Protein AF-A0A3B9R8K0-F1 (afdb_monomer)

Solvent-accessible surface area (backbone atoms only — not comparable to full-atom values): 5287 Å² total; per-residue (Å²): 115,98,44,35,34,97,83,68,75,49,67,22,70,71,36,52,52,50,51,50,51,54,48,42,72,74,76,46,62,78,86,45,53,66,56,53,50,54,52,50,52,48,53,55,56,71,68,57,78,70,93,53,74,86,38,67,68,44,52,52,49,52,51,52,49,51,50,52,51,54,55,52,30,72,80,39,72,85,65,80,79,86,74,76,82,127

Secondary structure (DSSP, 8-state):
-TTB-TTSSSBPHHHHHHHHHHHHHHHS-GGGHHHHHHHHHHHHHHH---S-TTSHHHHHHHHHHHHHHHHHHHH-TT--------

pLDDT: mean 92.91, std 9.46, range [41.81, 97.0]

Radius of gyration: 17.4 Å; Cα contacts (8 Å, |Δi|>4): 37; chains: 1; bounding box: 42×36×37 Å

Structure (mmCIF, N/CA/C/O backbone):
data_AF-A0A3B9R8K0-F1
#
_entry.id   AF-A0A3B9R8K0-F1
#
loop_
_atom_site.group_PDB
_atom_site.id
_atom_site.type_symbol
_atom_site.label_atom_id
_atom_site.label_alt_id
_atom_site.label_comp_id
_atom_site.label_asym_id
_atom_site.label_entity_id
_atom_site.label_seq_id
_atom_site.pdbx_PDB_ins_code
_atom_site.Cartn_x
_atom_site.Cartn_y
_atom_site.Cartn_z
_atom_site.occupancy
_atom_site.B_iso_or_equiv
_atom_site.auth_seq_id
_atom_site.auth_comp_id
_atom_site.auth_asym_id
_atom_site.auth_atom_id
_atom_site.pdbx_PDB_model_num
ATOM 1 N N . TYR A 1 1 ? -21.101 18.263 1.522 1.00 7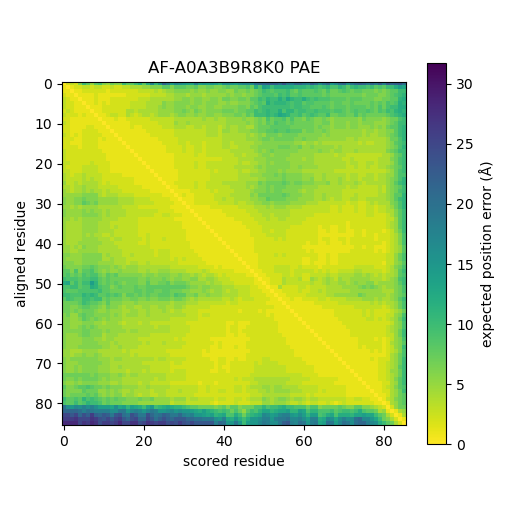5.75 1 TYR A N 1
ATOM 2 C CA . TYR A 1 1 ? -20.430 18.940 0.392 1.00 75.75 1 TYR A CA 1
ATOM 3 C C . TYR A 1 1 ? -18.921 18.689 0.362 1.00 75.75 1 TYR A C 1
ATOM 5 O O . TYR A 1 1 ? -18.466 18.063 -0.576 1.00 75.75 1 TYR A O 1
ATOM 13 N N . ARG A 1 2 ? -18.141 19.073 1.391 1.00 88.31 2 ARG A N 1
ATOM 14 C CA . ARG A 1 2 ? -16.657 18.966 1.394 1.00 88.31 2 ARG A CA 1
ATOM 15 C C . ARG A 1 2 ? -16.072 17.575 1.096 1.00 88.31 2 ARG A C 1
ATOM 17 O O . ARG A 1 2 ? -14.970 17.497 0.572 1.00 88.31 2 ARG A O 1
ATOM 24 N N . PHE A 1 3 ? -16.786 16.508 1.440 1.00 94.69 3 PHE A N 1
ATOM 25 C CA . PHE A 1 3 ? -16.311 15.123 1.340 1.00 94.69 3 PHE A CA 1
ATOM 26 C C . PHE A 1 3 ? -16.902 14.339 0.166 1.00 94.69 3 PHE A C 1
ATOM 28 O O . PHE A 1 3 ? -16.687 13.138 0.069 1.00 94.69 3 PHE A O 1
ATOM 35 N N . TYR A 1 4 ? -17.642 15.000 -0.721 1.00 96.38 4 TYR A N 1
ATOM 36 C CA . TYR A 1 4 ? -18.261 14.343 -1.865 1.00 96.38 4 TYR A CA 1
ATOM 37 C C . TYR A 1 4 ? -17.563 14.731 -3.168 1.00 96.38 4 TYR A C 1
ATOM 39 O O . TYR A 1 4 ? -16.988 15.818 -3.287 1.00 96.38 4 TYR A O 1
ATOM 47 N N . ALA A 1 5 ? -17.596 13.818 -4.132 1.00 95.81 5 ALA A N 1
ATOM 48 C CA . ALA A 1 5 ? -17.244 14.064 -5.518 1.00 95.81 5 ALA A CA 1
ATOM 49 C C . ALA A 1 5 ? -18.278 14.998 -6.175 1.00 95.81 5 ALA A C 1
ATOM 51 O O . ALA A 1 5 ? -19.280 15.378 -5.567 1.00 95.81 5 ALA A O 1
ATOM 52 N N . LYS A 1 6 ? -18.044 15.384 -7.437 1.00 95.06 6 LYS A N 1
ATOM 53 C CA . LYS A 1 6 ? -18.920 16.323 -8.168 1.00 95.06 6 LYS A CA 1
ATOM 54 C C . LYS A 1 6 ? -20.371 15.843 -8.280 1.00 95.06 6 LYS A C 1
ATOM 56 O O . LYS A 1 6 ? -21.270 16.669 -8.362 1.00 95.06 6 LYS A O 1
ATOM 61 N N . ASP A 1 7 ? -20.579 14.529 -8.283 1.00 94.88 7 ASP A N 1
ATOM 62 C CA . ASP A 1 7 ? -21.904 13.903 -8.315 1.00 94.88 7 ASP A CA 1
ATOM 63 C C . ASP A 1 7 ? -22.666 13.983 -6.985 1.00 94.88 7 ASP A C 1
ATOM 65 O O . ASP A 1 7 ? -23.838 13.622 -6.942 1.00 94.88 7 ASP A O 1
ATOM 69 N N . MET A 1 8 ? -22.025 14.473 -5.918 1.00 92.88 8 MET A N 1
ATOM 70 C CA . MET A 1 8 ? -22.605 14.654 -4.587 1.00 92.88 8 MET A CA 1
ATOM 71 C C . MET A 1 8 ? -23.058 13.366 -3.883 1.00 92.88 8 MET A C 1
ATOM 73 O O . MET A 1 8 ? -23.696 13.447 -2.833 1.00 92.88 8 MET A O 1
ATOM 77 N N . ILE A 1 9 ? -22.700 12.196 -4.413 1.00 94.81 9 ILE A N 1
ATOM 78 C CA . ILE A 1 9 ? -23.104 10.884 -3.892 1.00 94.81 9 ILE A CA 1
ATOM 79 C C . ILE A 1 9 ? -21.873 10.096 -3.450 1.00 94.81 9 ILE A C 1
ATOM 81 O O . ILE A 1 9 ? -21.870 9.506 -2.370 1.00 94.81 9 ILE A O 1
ATOM 85 N N . HIS A 1 10 ? -20.803 10.121 -4.242 1.00 96.69 10 HIS A N 1
ATOM 86 C CA . HIS A 1 10 ? -19.595 9.361 -3.943 1.00 96.69 10 HIS A CA 1
ATOM 87 C C . HIS A 1 10 ? -18.623 10.167 -3.081 1.00 96.69 10 HIS A C 1
ATOM 89 O O . HIS A 1 10 ? -18.565 11.393 -3.201 1.00 96.69 10 HIS A O 1
ATOM 95 N N . PRO A 1 11 ? -17.832 9.510 -2.217 1.00 96.81 11 PRO A N 1
ATOM 96 C CA . PRO A 1 11 ? -16.781 10.188 -1.480 1.00 96.81 11 PRO A CA 1
ATOM 97 C C . PRO A 1 11 ? -15.695 10.693 -2.438 1.00 96.81 11 PRO A C 1
ATOM 99 O O . PRO A 1 11 ? -15.332 10.015 -3.399 1.00 96.81 11 PRO A O 1
ATOM 102 N N . ASN A 1 12 ? -15.160 11.882 -2.167 1.00 96.75 12 ASN A N 1
ATOM 103 C CA . ASN A 1 12 ? -13.944 12.341 -2.839 1.00 96.75 12 ASN A CA 1
ATOM 104 C C . ASN A 1 12 ? -12.686 11.748 -2.183 1.00 96.75 12 ASN A C 1
ATOM 106 O O . ASN A 1 12 ? -12.757 11.133 -1.120 1.00 96.75 12 ASN A O 1
ATOM 110 N N . GLU A 1 13 ? -11.525 11.953 -2.803 1.00 96.81 13 GLU A N 1
ATOM 111 C CA . GLU A 1 13 ? -10.247 11.404 -2.327 1.00 96.81 13 GLU A CA 1
ATOM 112 C C . GLU A 1 13 ? -9.946 11.792 -0.874 1.00 96.81 13 GLU A C 1
ATOM 114 O O 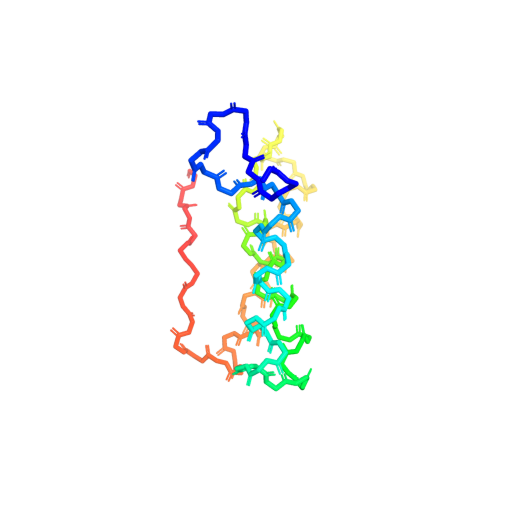. GLU A 1 13 ? -9.622 10.927 -0.066 1.00 96.81 13 GLU A O 1
ATOM 119 N N . THR A 1 14 ? -10.173 13.056 -0.498 1.00 96.44 14 THR A N 1
ATOM 120 C CA . THR A 1 14 ? -9.988 13.522 0.886 1.00 96.44 14 THR A CA 1
ATOM 121 C C . THR A 1 14 ? -10.864 12.752 1.875 1.00 96.44 14 THR A C 1
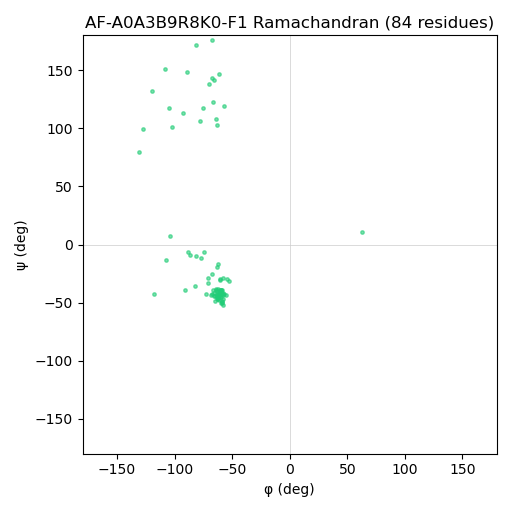ATOM 123 O O . THR A 1 14 ? -10.432 12.444 2.983 1.00 96.44 14 THR A O 1
ATOM 126 N N . ALA A 1 15 ? -12.105 12.437 1.500 1.00 97.00 15 ALA A N 1
ATOM 127 C CA . ALA A 1 15 ? -13.000 11.647 2.336 1.00 97.00 15 ALA A CA 1
ATOM 128 C C . ALA A 1 15 ? -12.522 10.198 2.474 1.00 97.00 15 ALA A C 1
ATOM 130 O O . ALA A 1 15 ? -12.536 9.656 3.578 1.00 97.00 15 ALA A O 1
ATOM 131 N N . ILE A 1 16 ? -12.078 9.589 1.372 1.00 97.00 16 ILE A N 1
ATOM 132 C CA . ILE A 1 16 ? -11.549 8.220 1.360 1.00 97.00 16 ILE A CA 1
ATOM 133 C C . ILE A 1 16 ? -10.307 8.126 2.253 1.00 97.00 16 ILE A C 1
ATOM 135 O O . ILE A 1 16 ? -10.238 7.246 3.110 1.00 97.00 16 ILE A O 1
ATOM 139 N N . GLU A 1 17 ? -9.364 9.058 2.111 1.00 96.31 17 GLU A N 1
ATOM 140 C CA . GLU A 1 17 ? -8.158 9.125 2.942 1.00 96.31 17 GLU A CA 1
ATOM 141 C C . GLU A 1 17 ? -8.495 9.298 4.422 1.00 96.31 17 GLU A C 1
ATOM 143 O O . GLU A 1 17 ? -7.954 8.581 5.263 1.00 96.31 17 GLU A O 1
ATOM 148 N N . TYR A 1 18 ? -9.430 10.195 4.745 1.00 96.19 18 TYR A N 1
ATOM 149 C CA . TYR A 1 18 ? -9.841 10.434 6.125 1.00 96.19 18 TYR A CA 1
ATOM 150 C C . TYR A 1 18 ? -10.486 9.197 6.761 1.00 96.19 18 TYR A C 1
ATOM 152 O O . TYR A 1 18 ? -10.169 8.834 7.896 1.00 96.19 18 TYR A O 1
ATOM 160 N N . ILE A 1 19 ? -11.376 8.518 6.030 1.00 96.25 19 ILE A N 1
ATOM 161 C CA . ILE A 1 19 ? -12.000 7.273 6.493 1.00 96.25 19 ILE A CA 1
ATOM 162 C C . ILE A 1 19 ? -10.929 6.202 6.710 1.00 96.25 19 ILE A C 1
ATOM 164 O O . ILE A 1 19 ? -10.938 5.535 7.744 1.00 96.25 19 ILE A O 1
ATOM 168 N N . TRP A 1 20 ? -9.984 6.063 5.778 1.00 95.56 20 TRP A N 1
ATOM 169 C CA . TRP A 1 20 ? -8.884 5.111 5.903 1.00 95.56 20 TRP A CA 1
ATOM 170 C C . TRP A 1 20 ? -7.991 5.412 7.110 1.00 95.56 20 TRP A C 1
ATOM 172 O O 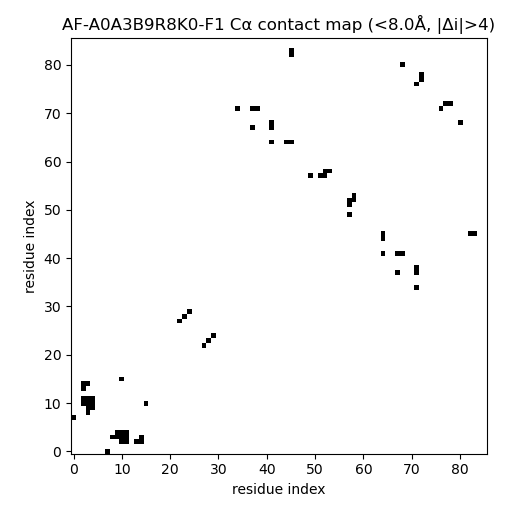. TRP A 1 20 ? -7.648 4.504 7.864 1.00 95.56 20 TRP A O 1
ATOM 182 N N . GLU A 1 21 ? -7.659 6.680 7.352 1.00 95.19 21 GLU A N 1
ATOM 183 C CA . GLU A 1 21 ? -6.898 7.101 8.527 1.00 95.19 21 GLU A CA 1
ATOM 184 C C . GLU A 1 21 ? -7.616 6.710 9.823 1.00 95.19 21 GLU A C 1
ATOM 186 O O . GLU A 1 21 ? -7.025 6.044 10.674 1.00 95.19 21 GLU A O 1
ATOM 191 N N . LYS A 1 22 ? -8.906 7.046 9.955 1.00 96.69 22 LYS A N 1
ATOM 192 C CA . LYS A 1 22 ? -9.697 6.691 11.142 1.00 96.69 22 LYS A CA 1
ATOM 193 C C . LYS A 1 22 ? -9.839 5.187 11.321 1.00 96.69 22 LYS A C 1
ATOM 195 O O . LYS A 1 22 ? -9.723 4.706 12.445 1.00 96.69 22 LYS A O 1
ATOM 200 N N . PHE A 1 23 ? -10.045 4.445 10.237 1.00 96.19 23 PHE A N 1
ATOM 201 C CA . PHE A 1 23 ? -10.089 2.989 10.284 1.00 96.19 23 PHE A CA 1
ATOM 202 C C . PHE A 1 23 ? -8.773 2.412 10.815 1.00 96.19 23 PHE A C 1
ATOM 204 O O . PHE A 1 23 ? -8.794 1.635 11.768 1.00 96.19 23 PHE A O 1
ATOM 211 N N . ARG A 1 24 ? -7.629 2.831 10.256 1.00 95.50 24 ARG A N 1
ATOM 212 C CA . ARG A 1 24 ? -6.314 2.355 10.704 1.00 95.50 24 ARG A CA 1
ATOM 213 C C . ARG A 1 24 ? -6.070 2.657 12.178 1.00 95.50 24 ARG A C 1
ATOM 215 O O . ARG A 1 24 ? -5.717 1.744 12.907 1.00 95.50 24 ARG A O 1
ATOM 222 N N . LEU A 1 25 ? -6.321 3.892 12.613 1.00 95.00 25 LEU A N 1
ATOM 223 C CA . LEU A 1 25 ? -6.081 4.322 13.996 1.00 95.00 25 LEU A CA 1
ATOM 224 C C . LEU A 1 25 ? -6.888 3.529 15.035 1.00 95.00 25 LEU A C 1
ATOM 226 O O . LEU A 1 25 ? -6.449 3.385 16.170 1.00 95.00 25 LEU A O 1
ATOM 230 N N . VAL A 1 26 ? -8.081 3.049 14.676 1.00 96.94 26 VAL A N 1
ATOM 231 C CA . VAL A 1 26 ? -8.955 2.316 15.606 1.00 96.94 26 VAL A CA 1
ATOM 232 C C . VAL A 1 26 ? -8.701 0.811 15.560 1.00 96.94 26 VAL A C 1
ATOM 234 O O . VAL A 1 26 ? -8.740 0.147 16.594 1.00 96.94 26 VAL A O 1
ATOM 237 N N . TRP A 1 27 ? -8.469 0.259 14.368 1.00 96.94 27 TRP A N 1
ATOM 238 C CA . TRP A 1 27 ? -8.501 -1.190 14.145 1.00 96.94 27 TRP A CA 1
ATOM 239 C C . TRP A 1 27 ? -7.131 -1.825 13.935 1.00 96.94 27 TRP A C 1
ATOM 241 O O . TRP A 1 27 ? -7.015 -3.050 13.986 1.00 96.94 27 TRP A O 1
ATOM 251 N N . ILE A 1 28 ? -6.091 -1.028 13.697 1.00 95.12 28 ILE A N 1
ATOM 252 C CA . ILE A 1 28 ? -4.751 -1.521 13.400 1.00 95.12 28 ILE A CA 1
ATOM 253 C C . ILE A 1 28 ? -3.789 -1.0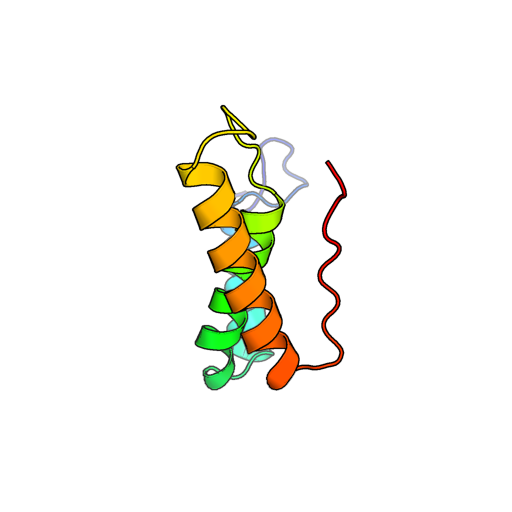11 14.465 1.00 95.12 28 ILE A C 1
ATOM 255 O O . ILE A 1 28 ? -3.772 0.164 14.806 1.00 95.12 28 ILE A O 1
ATOM 259 N N . LYS A 1 29 ? -2.971 -1.917 15.003 1.00 96.44 29 LYS A N 1
ATOM 260 C CA . LYS A 1 29 ? -1.904 -1.542 15.934 1.00 96.44 29 LYS A CA 1
ATOM 261 C C . LYS A 1 29 ? -0.812 -0.780 15.190 1.00 96.44 29 LYS A C 1
ATOM 263 O O . LYS A 1 29 ? -0.357 -1.260 14.154 1.00 96.44 29 LYS A O 1
ATOM 268 N N . ASP A 1 30 ? -0.293 0.285 15.793 1.00 93.19 30 ASP A N 1
ATOM 269 C CA . ASP A 1 30 ? 0.822 1.084 15.253 1.00 93.19 30 ASP A CA 1
ATOM 270 C C . ASP A 1 30 ? 2.049 0.234 14.884 1.00 93.19 30 ASP A C 1
ATOM 272 O O . ASP A 1 30 ? 2.762 0.511 13.920 1.00 93.19 30 ASP A O 1
ATOM 276 N N . SER A 1 31 ? 2.280 -0.872 15.603 1.00 94.62 31 SER A N 1
ATOM 277 C CA . SER A 1 31 ? 3.372 -1.805 15.302 1.00 94.62 31 SER A CA 1
ATOM 278 C C . SER A 1 31 ? 3.268 -2.467 13.921 1.00 94.62 31 SER A C 1
ATOM 280 O O . SER A 1 31 ? 4.266 -3.001 13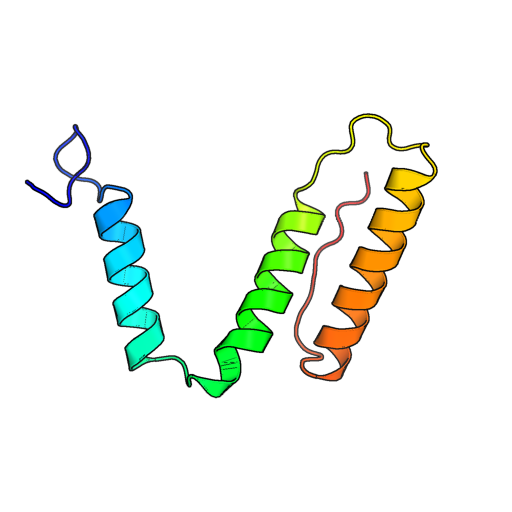.439 1.00 94.62 31 SER A O 1
ATOM 282 N N . MET A 1 32 ? 2.098 -2.427 13.275 1.00 95.19 32 MET A N 1
ATOM 283 C CA . MET A 1 32 ? 1.855 -2.984 11.941 1.00 95.19 32 MET A CA 1
ATOM 284 C C . MET A 1 32 ? 2.150 -1.998 10.806 1.00 95.19 32 MET A C 1
ATOM 286 O O . MET A 1 32 ? 2.140 -2.405 9.644 1.00 95.19 32 MET A O 1
ATOM 290 N N . ASP A 1 33 ? 2.456 -0.730 11.094 1.00 92.81 33 ASP A N 1
ATOM 291 C CA . ASP A 1 33 ? 2.695 0.288 10.062 1.00 92.81 33 ASP A CA 1
ATOM 292 C C . ASP A 1 33 ? 3.808 -0.102 9.089 1.00 92.81 33 ASP A C 1
ATOM 294 O O . ASP A 1 33 ? 3.678 0.057 7.872 1.00 92.81 33 ASP A O 1
ATOM 298 N N . ASN A 1 34 ? 4.908 -0.647 9.611 1.00 95.00 34 ASN A N 1
ATOM 299 C CA . ASN A 1 34 ? 6.021 -1.087 8.777 1.00 95.00 34 ASN A CA 1
ATOM 300 C C . ASN A 1 34 ? 5.627 -2.283 7.896 1.00 95.00 34 ASN A C 1
ATOM 302 O O . ASN A 1 34 ? 6.000 -2.350 6.726 1.00 95.00 34 ASN A O 1
ATOM 306 N N . HIS A 1 35 ? 4.838 -3.214 8.431 1.00 95.56 35 HIS A N 1
ATOM 307 C CA . HIS A 1 35 ? 4.344 -4.368 7.683 1.00 95.56 35 HIS A CA 1
ATOM 308 C C . HIS A 1 35 ? 3.389 -3.951 6.569 1.00 95.56 35 HIS A C 1
ATOM 310 O O . HIS A 1 35 ? 3.565 -4.388 5.434 1.00 95.56 35 HIS A O 1
ATOM 316 N N . MET A 1 36 ? 2.452 -3.042 6.850 1.00 95.00 36 MET A N 1
ATOM 317 C CA . MET A 1 36 ? 1.551 -2.489 5.837 1.00 95.00 36 MET A CA 1
ATOM 318 C C . MET A 1 36 ? 2.320 -1.782 4.716 1.00 95.00 36 MET A C 1
ATOM 320 O O . MET A 1 36 ? 2.016 -2.004 3.546 1.00 95.00 36 MET A O 1
ATOM 324 N N . LYS A 1 37 ? 3.358 -0.998 5.044 1.00 95.62 37 LYS A N 1
ATOM 325 C CA . LYS A 1 37 ? 4.228 -0.354 4.041 1.00 95.62 37 LYS A CA 1
ATOM 326 C C . LYS A 1 37 ? 4.952 -1.370 3.155 1.00 95.62 37 LYS A C 1
ATOM 328 O O . LYS A 1 37 ? 5.011 -1.179 1.944 1.00 95.62 37 LYS A O 1
ATOM 333 N N . LYS A 1 38 ? 5.470 -2.461 3.731 1.00 96.75 38 LYS A N 1
ATOM 334 C CA . LYS A 1 38 ? 6.094 -3.551 2.958 1.00 96.75 38 LYS A CA 1
ATOM 335 C C . LYS A 1 38 ? 5.090 -4.207 2.001 1.00 96.75 3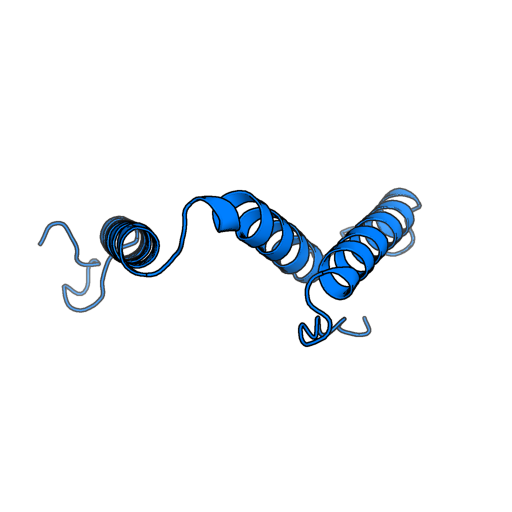8 LYS A C 1
ATOM 337 O O . LYS A 1 38 ? 5.436 -4.465 0.851 1.00 96.75 38 LYS A O 1
ATOM 342 N N . VAL A 1 39 ? 3.858 -4.468 2.456 1.00 96.62 39 VAL A N 1
ATOM 343 C CA . VAL A 1 39 ? 2.791 -5.025 1.601 1.00 96.62 39 VAL A CA 1
ATOM 344 C C . VAL A 1 39 ? 2.446 -4.059 0.466 1.00 96.62 39 VAL A C 1
ATOM 346 O O . VAL A 1 39 ? 2.389 -4.492 -0.682 1.00 96.62 39 VAL A O 1
ATOM 349 N N . ASP A 1 40 ? 2.262 -2.770 0.762 1.00 95.69 40 ASP A N 1
ATOM 350 C CA . ASP A 1 40 ? 1.970 -1.740 -0.244 1.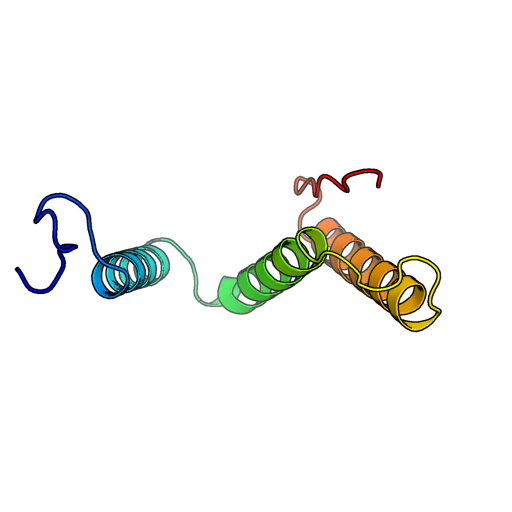00 95.69 40 ASP A CA 1
ATOM 351 C C . ASP A 1 40 ? 3.073 -1.659 -1.309 1.00 95.69 40 ASP A C 1
ATOM 353 O O . ASP A 1 40 ? 2.797 -1.721 -2.507 1.00 95.69 40 ASP A O 1
ATOM 357 N N . GLU A 1 41 ? 4.340 -1.636 -0.889 1.00 96.69 41 GLU A N 1
ATOM 358 C CA . GLU A 1 41 ? 5.483 -1.621 -1.804 1.00 96.69 41 GLU A CA 1
ATOM 359 C C . GLU A 1 41 ? 5.490 -2.838 -2.745 1.00 96.69 41 GLU A C 1
ATOM 361 O O . GLU A 1 41 ? 5.755 -2.701 -3.943 1.00 96.69 41 GLU A O 1
ATOM 366 N N . ILE A 1 42 ? 5.172 -4.028 -2.225 1.00 96.81 42 ILE A N 1
ATOM 367 C CA . ILE A 1 42 ? 5.057 -5.247 -3.032 1.00 96.81 42 ILE A CA 1
ATOM 368 C C . ILE A 1 42 ? 3.899 -5.130 -4.029 1.00 96.81 42 ILE A C 1
ATOM 370 O O . ILE A 1 42 ? 4.095 -5.409 -5.211 1.00 96.81 42 ILE A O 1
ATOM 374 N N . GLN A 1 43 ? 2.713 -4.707 -3.585 1.00 95.88 43 GLN A N 1
ATOM 375 C CA . GLN A 1 43 ? 1.527 -4.587 -4.441 1.00 95.88 43 GLN A CA 1
ATOM 376 C C . GLN A 1 43 ? 1.756 -3.592 -5.583 1.00 95.88 43 GLN A C 1
ATOM 378 O O . GLN A 1 43 ? 1.502 -3.911 -6.746 1.00 95.88 43 GLN A O 1
ATOM 383 N N . ARG A 1 44 ? 2.332 -2.422 -5.283 1.00 94.94 44 ARG A N 1
ATOM 384 C CA . ARG A 1 44 ? 2.709 -1.430 -6.303 1.00 94.94 44 ARG A CA 1
ATOM 385 C C . ARG A 1 44 ? 3.762 -1.987 -7.257 1.00 94.94 44 ARG A C 1
ATOM 387 O O . ARG A 1 44 ? 3.690 -1.752 -8.460 1.00 94.94 44 ARG A O 1
ATOM 394 N N . GLY A 1 45 ? 4.710 -2.766 -6.737 1.00 95.06 45 GLY A N 1
ATOM 395 C CA . GLY A 1 45 ? 5.709 -3.444 -7.552 1.00 95.06 45 GLY A CA 1
ATOM 396 C C . GLY A 1 45 ? 5.113 -4.480 -8.512 1.00 95.06 45 GLY A C 1
ATOM 397 O O . GLY A 1 45 ? 5.548 -4.561 -9.656 1.00 95.06 45 GLY A O 1
ATOM 398 N N . LEU A 1 46 ? 4.096 -5.232 -8.085 1.00 94.56 46 LEU A N 1
ATOM 399 C CA . LEU A 1 46 ? 3.390 -6.213 -8.922 1.00 94.56 46 LEU A CA 1
ATOM 400 C C . LEU A 1 46 ? 2.522 -5.560 -10.005 1.00 94.56 46 LEU A C 1
ATOM 402 O O . LEU A 1 46 ? 2.328 -6.144 -11.067 1.00 94.56 46 LEU A O 1
ATOM 406 N N . GLN A 1 47 ? 2.018 -4.351 -9.753 1.00 92.75 47 GLN A N 1
ATOM 407 C CA . GLN A 1 47 ? 1.261 -3.560 -10.729 1.00 92.75 47 GLN A CA 1
ATOM 408 C C . GLN A 1 47 ? 2.161 -2.808 -11.722 1.00 92.75 47 GLN A C 1
ATOM 410 O O . GLN A 1 47 ? 1.666 -2.242 -12.699 1.00 92.75 47 GLN A O 1
ATOM 415 N N . HIS A 1 48 ? 3.477 -2.769 -11.485 1.00 91.06 48 HIS A N 1
ATOM 416 C CA . HIS A 1 48 ? 4.402 -2.047 -12.345 1.00 91.06 48 HIS A CA 1
ATOM 417 C C . HIS A 1 48 ? 4.495 -2.696 -13.730 1.00 91.06 48 HIS A C 1
ATOM 419 O O . HIS A 1 48 ? 4.895 -3.852 -13.873 1.00 91.06 48 HIS A O 1
ATOM 425 N N . ARG A 1 49 ? 4.195 -1.912 -14.769 1.00 90.31 49 ARG A N 1
ATOM 426 C CA . ARG A 1 49 ? 4.386 -2.308 -16.164 1.00 90.31 49 ARG A CA 1
ATOM 427 C C . ARG A 1 49 ? 5.762 -1.833 -16.651 1.00 90.31 49 ARG A C 1
ATOM 429 O O . ARG A 1 49 ? 5.955 -0.621 -16.769 1.00 90.31 49 ARG A O 1
ATOM 436 N N . PRO A 1 50 ? 6.711 -2.739 -16.947 1.00 90.81 50 PRO A N 1
ATOM 437 C CA . PRO A 1 50 ? 8.024 -2.340 -17.438 1.00 90.81 50 PRO A CA 1
ATOM 438 C C . PRO A 1 50 ? 7.941 -1.724 -18.832 1.00 90.81 50 PRO A C 1
ATOM 440 O O . PRO A 1 50 ? 7.192 -2.192 -19.686 1.00 90.81 50 PRO A O 1
ATOM 443 N N . PHE A 1 51 ? 8.774 -0.714 -19.077 1.00 91.44 51 PHE A N 1
ATOM 444 C CA . PHE A 1 51 ? 8.964 -0.160 -20.418 1.00 91.44 51 PHE A CA 1
ATOM 445 C C . PHE A 1 51 ? 9.777 -1.109 -21.318 1.00 91.44 51 PHE A C 1
ATOM 447 O O . PHE A 1 51 ? 9.414 -1.329 -22.467 1.00 91.44 51 PHE A O 1
ATOM 454 N N . ASN A 1 52 ? 10.845 -1.711 -20.774 1.00 93.12 52 ASN A N 1
ATOM 455 C CA . ASN A 1 52 ? 11.643 -2.750 -21.433 1.00 93.12 52 ASN A CA 1
ATOM 456 C C . ASN A 1 52 ? 11.771 -3.985 -20.511 1.00 93.12 52 ASN A C 1
ATOM 458 O O . ASN A 1 52 ? 12.607 -3.969 -19.596 1.00 93.12 52 ASN A O 1
ATOM 462 N N . PRO A 1 53 ? 10.964 -5.040 -20.734 1.00 91.94 53 PRO A N 1
ATOM 463 C CA . PRO A 1 53 ? 10.980 -6.261 -19.923 1.00 91.94 53 PRO A CA 1
ATOM 464 C C . PRO A 1 53 ? 12.322 -7.008 -19.926 1.00 91.94 53 PRO A C 1
ATOM 466 O O . PRO A 1 53 ? 12.686 -7.631 -18.932 1.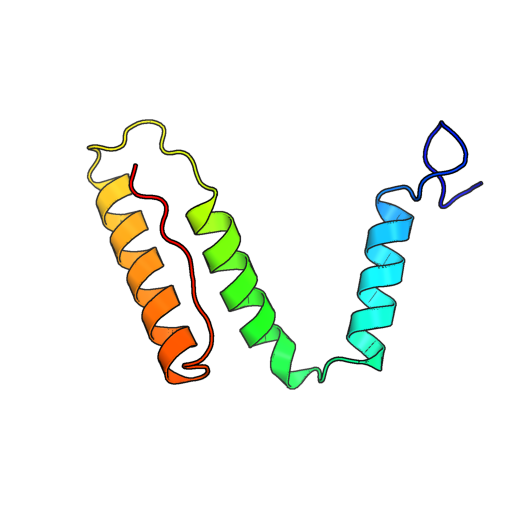00 91.94 53 PRO A O 1
ATOM 469 N N . ASP A 1 54 ? 13.095 -6.917 -21.008 1.00 93.31 54 ASP A N 1
ATOM 470 C CA . ASP A 1 54 ? 14.348 -7.667 -21.149 1.00 93.31 54 ASP A CA 1
ATOM 471 C C . ASP A 1 54 ? 15.559 -6.951 -20.543 1.00 93.31 54 ASP A C 1
ATOM 473 O O . ASP A 1 54 ? 16.641 -7.542 -20.414 1.00 93.31 54 ASP A O 1
ATOM 477 N N . SER A 1 55 ? 15.373 -5.693 -20.136 1.00 96.31 55 SER A N 1
ATOM 478 C CA . SER A 1 55 ? 16.423 -4.875 -19.538 1.00 96.31 55 SER A CA 1
ATOM 479 C C . SER A 1 55 ? 16.955 -5.473 -18.235 1.00 96.31 55 SER A C 1
ATOM 481 O O . SER A 1 55 ? 16.229 -6.060 -17.427 1.00 96.31 55 SER A O 1
ATOM 483 N N . GLU A 1 56 ? 18.247 -5.265 -17.990 1.00 96.56 56 GLU A N 1
ATOM 484 C CA . GLU A 1 56 ? 18.890 -5.675 -16.742 1.00 96.56 56 GLU A CA 1
ATOM 485 C C . GLU A 1 56 ? 18.243 -4.997 -15.524 1.00 96.56 56 GLU A C 1
ATOM 487 O O . GLU A 1 56 ? 17.988 -5.641 -14.508 1.00 96.56 56 GLU A O 1
ATOM 492 N N . ALA A 1 57 ? 17.873 -3.720 -15.657 1.00 95.12 57 ALA A N 1
ATOM 493 C CA . ALA A 1 57 ? 17.163 -2.979 -14.621 1.00 95.12 57 ALA A CA 1
ATOM 494 C C . ALA A 1 57 ? 15.837 -3.653 -14.230 1.00 95.12 57 ALA A C 1
ATOM 496 O O . ALA A 1 57 ? 15.554 -3.799 -13.039 1.00 95.12 57 ALA A O 1
ATOM 497 N N . HIS A 1 58 ? 15.047 -4.122 -15.205 1.00 94.69 58 HIS A N 1
ATOM 498 C CA . HIS A 1 58 ? 13.803 -4.827 -14.905 1.00 94.69 58 HIS A CA 1
ATOM 499 C C . HIS A 1 58 ? 14.057 -6.182 -14.231 1.00 94.69 58 HIS A C 1
ATOM 501 O O . HIS A 1 58 ? 13.417 -6.502 -13.229 1.00 94.69 58 HIS A O 1
ATOM 507 N N . LYS A 1 59 ? 15.043 -6.952 -14.704 1.00 94.94 59 LYS A N 1
ATOM 508 C CA . LYS A 1 59 ? 15.435 -8.232 -14.084 1.00 94.94 59 LYS A CA 1
ATOM 509 C C . LYS A 1 59 ? 15.896 -8.049 -12.630 1.00 94.94 59 LYS A C 1
ATOM 511 O O . LYS A 1 59 ? 15.499 -8.818 -11.746 1.00 94.94 59 LYS A O 1
ATOM 516 N N . ASN A 1 60 ? 16.661 -6.993 -12.355 1.00 96.25 60 ASN A N 1
ATOM 517 C CA . ASN A 1 60 ? 17.092 -6.620 -11.005 1.00 96.25 60 ASN A CA 1
ATOM 518 C C . ASN A 1 60 ? 15.908 -6.192 -10.126 1.00 96.25 60 ASN A C 1
ATOM 520 O O . ASN A 1 60 ? 15.802 -6.621 -8.973 1.00 96.25 60 ASN A O 1
ATOM 524 N N . PHE A 1 61 ? 14.974 -5.413 -10.678 1.00 95.94 61 PHE A N 1
ATOM 525 C CA . PHE A 1 61 ? 13.731 -5.045 -10.003 1.00 95.94 61 PHE A CA 1
ATOM 526 C C . PHE A 1 61 ? 12.904 -6.280 -9.613 1.00 95.94 61 PHE A C 1
ATOM 528 O O . PHE A 1 61 ? 12.543 -6.417 -8.443 1.00 95.94 61 PHE A O 1
ATOM 535 N N . LEU A 1 62 ? 12.677 -7.218 -10.540 1.00 95.12 62 LEU A N 1
ATOM 536 C CA . LEU A 1 62 ? 11.943 -8.462 -10.273 1.00 95.12 62 LEU A CA 1
ATOM 537 C C . LEU A 1 62 ? 12.614 -9.304 -9.181 1.00 95.12 62 LEU A C 1
ATOM 539 O O . LEU A 1 62 ? 11.939 -9.874 -8.324 1.00 95.12 62 LEU A O 1
ATOM 543 N N . THR A 1 63 ? 13.946 -9.359 -9.177 1.00 96.06 63 THR A N 1
ATOM 544 C CA . THR A 1 63 ? 14.718 -10.069 -8.147 1.00 96.06 63 THR A CA 1
ATOM 545 C C . THR A 1 63 ? 14.536 -9.421 -6.772 1.00 96.06 63 THR A C 1
ATOM 547 O O . THR A 1 63 ? 14.279 -10.111 -5.782 1.00 96.06 63 THR A O 1
ATOM 550 N N . SER A 1 64 ? 14.596 -8.089 -6.702 1.00 96.75 64 SER A N 1
ATOM 551 C CA . SER A 1 64 ? 14.338 -7.333 -5.471 1.00 96.75 64 SER A CA 1
ATOM 552 C C . SER A 1 64 ? 12.898 -7.515 -4.976 1.00 96.75 64 SER A C 1
ATOM 554 O O . SER A 1 64 ? 12.683 -7.744 -3.784 1.00 96.75 64 SER A O 1
ATOM 556 N N . LEU A 1 65 ? 11.917 -7.487 -5.884 1.00 96.69 65 LEU A N 1
ATOM 557 C CA . LEU A 1 65 ? 10.502 -7.699 -5.575 1.00 96.69 65 LEU A CA 1
ATOM 558 C C . LEU A 1 65 ? 10.252 -9.102 -5.007 1.00 96.69 65 LEU A C 1
ATOM 560 O O . LEU A 1 65 ? 9.628 -9.233 -3.955 1.00 96.69 65 LEU A O 1
ATOM 564 N N . ARG A 1 66 ? 10.815 -10.148 -5.628 1.00 96.06 66 ARG A N 1
ATOM 565 C CA . ARG A 1 66 ? 10.745 -11.525 -5.108 1.00 96.06 66 ARG A CA 1
ATOM 566 C C . ARG A 1 66 ? 11.342 -11.638 -3.710 1.00 96.06 66 ARG A C 1
ATOM 568 O O . ARG A 1 66 ? 10.734 -12.250 -2.840 1.00 96.06 66 ARG A O 1
ATOM 575 N N . ARG A 1 67 ? 12.489 -11.000 -3.458 1.00 96.94 67 ARG A N 1
ATOM 576 C CA . ARG A 1 67 ? 13.112 -10.991 -2.126 1.00 96.94 67 ARG A CA 1
ATOM 577 C C . ARG A 1 67 ? 12.207 -10.349 -1.069 1.00 96.94 67 ARG A C 1
ATOM 579 O O . ARG A 1 67 ? 12.119 -10.875 0.038 1.00 96.94 67 ARG A O 1
ATOM 586 N N . LYS A 1 68 ? 11.523 -9.248 -1.401 1.00 96.88 68 LYS A N 1
ATOM 587 C CA . LYS A 1 68 ? 10.546 -8.600 -0.506 1.00 96.88 68 LYS A CA 1
ATOM 588 C C . LYS A 1 68 ? 9.362 -9.522 -0.204 1.00 96.88 68 LYS A C 1
ATOM 590 O O . LYS A 1 68 ? 9.015 -9.678 0.964 1.00 96.88 68 LYS A O 1
ATOM 595 N N . ILE A 1 69 ? 8.814 -10.182 -1.229 1.00 96.81 69 ILE A N 1
ATOM 596 C CA . ILE A 1 69 ? 7.733 -11.173 -1.087 1.00 96.81 69 ILE A CA 1
ATOM 597 C C . ILE A 1 69 ? 8.162 -12.315 -0.162 1.00 96.81 69 ILE A C 1
ATOM 599 O O . ILE A 1 69 ? 7.497 -12.593 0.831 1.00 96.81 69 ILE A O 1
ATOM 603 N N . THR A 1 70 ? 9.317 -12.933 -0.418 1.00 95.94 70 THR A N 1
ATOM 604 C CA . THR A 1 70 ? 9.822 -14.019 0.431 1.00 95.94 70 THR A CA 1
ATOM 605 C C . THR A 1 70 ? 10.046 -13.560 1.869 1.00 95.94 70 THR A C 1
ATOM 607 O O . THR A 1 70 ? 9.761 -14.305 2.800 1.00 95.94 70 THR A O 1
ATOM 610 N N . HIS A 1 71 ? 10.553 -12.343 2.077 1.00 96.25 71 HIS A N 1
ATOM 611 C CA . HIS A 1 71 ? 10.763 -11.815 3.421 1.00 96.25 71 HIS A CA 1
ATOM 612 C C . HIS A 1 71 ? 9.446 -11.675 4.192 1.00 96.25 71 HIS A C 1
ATOM 614 O O . HIS A 1 71 ? 9.369 -12.155 5.319 1.00 96.25 71 HIS A O 1
ATOM 620 N N . ILE A 1 72 ? 8.403 -11.097 3.588 1.00 96.44 72 ILE A N 1
ATOM 621 C CA . ILE A 1 72 ? 7.123 -10.938 4.286 1.00 96.44 72 ILE A CA 1
ATOM 622 C C . ILE A 1 72 ? 6.392 -12.269 4.478 1.00 96.44 72 ILE A C 1
ATOM 624 O O . ILE A 1 72 ? 5.782 -12.472 5.520 1.00 96.44 72 ILE A O 1
ATOM 628 N N . GLN A 1 73 ? 6.522 -13.214 3.542 1.00 96.50 73 GLN A N 1
ATOM 629 C CA . GLN A 1 73 ? 5.940 -14.553 3.676 1.00 96.50 73 GLN A CA 1
ATOM 630 C C . GLN A 1 73 ? 6.594 -15.386 4.785 1.00 96.50 73 GLN A C 1
ATOM 632 O O . GLN A 1 73 ? 5.943 -16.265 5.340 1.00 96.50 73 GLN A O 1
ATOM 637 N N . LYS A 1 74 ? 7.853 -15.111 5.157 1.00 96.31 74 LYS A N 1
ATOM 638 C CA . LYS A 1 74 ? 8.461 -15.736 6.346 1.00 96.31 74 LYS A CA 1
ATOM 639 C C . LYS A 1 74 ? 7.750 -15.325 7.635 1.00 96.31 74 LYS A C 1
ATOM 641 O O . LYS A 1 74 ? 7.617 -16.147 8.532 1.00 96.31 74 LYS A O 1
ATOM 646 N N . GLU A 1 75 ? 7.325 -14.066 7.724 1.00 95.50 75 GLU A N 1
ATOM 647 C CA . GLU A 1 75 ? 6.592 -13.540 8.882 1.00 95.50 75 GLU A CA 1
ATOM 648 C C . GLU A 1 75 ? 5.091 -13.876 8.803 1.00 95.50 75 GLU A C 1
ATOM 650 O O . GLU A 1 75 ? 4.474 -14.188 9.819 1.00 95.50 75 GLU A O 1
ATOM 655 N N . TYR A 1 76 ? 4.515 -13.879 7.596 1.00 96.00 76 TYR A N 1
ATOM 656 C CA . TYR A 1 76 ? 3.094 -14.123 7.335 1.00 96.00 76 TYR A CA 1
ATOM 657 C C . TYR A 1 76 ? 2.898 -15.162 6.214 1.00 96.00 76 TYR A C 1
ATOM 659 O O . TYR A 1 76 ? 2.592 -14.798 5.074 1.00 96.00 76 TYR A O 1
ATOM 667 N N . PRO A 1 77 ? 3.027 -16.469 6.518 1.00 95.94 77 PRO A N 1
ATOM 668 C CA . PRO A 1 77 ? 2.999 -17.533 5.505 1.00 95.94 77 PRO A CA 1
ATOM 669 C C . PRO A 1 77 ? 1.678 -17.666 4.740 1.00 95.94 77 PRO A C 1
ATOM 671 O O . PRO A 1 77 ? 1.647 -18.253 3.665 1.00 95.94 77 PRO A O 1
ATOM 674 N N . PHE A 1 78 ? 0.585 -17.124 5.283 1.00 95.31 78 PHE A N 1
ATOM 675 C CA . PHE A 1 78 ? -0.733 -17.132 4.646 1.00 95.31 78 PHE A CA 1
ATOM 676 C C . PHE A 1 78 ? -0.878 -16.092 3.522 1.00 95.31 78 PHE A C 1
ATOM 678 O O . PHE A 1 78 ? -1.876 -16.115 2.805 1.00 95.31 78 PHE A O 1
ATOM 685 N N . MET A 1 79 ? 0.060 -15.148 3.385 1.00 95.12 79 MET A N 1
ATOM 686 C CA . MET A 1 79 ? -0.017 -14.123 2.345 1.00 95.12 79 MET A CA 1
ATOM 687 C C . MET A 1 79 ? 0.353 -14.706 0.980 1.00 95.12 79 MET A C 1
ATOM 689 O O . MET A 1 79 ? 1.494 -15.114 0.748 1.00 95.12 79 MET A O 1
ATOM 693 N N . ASP A 1 80 ? -0.605 -14.675 0.057 1.00 92.50 80 ASP A N 1
ATOM 694 C CA . ASP A 1 80 ? -0.407 -15.066 -1.336 1.00 92.50 80 ASP A CA 1
ATOM 695 C C . ASP A 1 80 ? -0.340 -13.831 -2.244 1.00 92.50 80 ASP A C 1
ATOM 697 O O . ASP A 1 80 ? -1.295 -13.060 -2.370 1.00 92.50 80 ASP A O 1
ATOM 701 N N . PHE A 1 81 ? 0.810 -13.649 -2.888 1.00 91.88 81 PHE A N 1
ATOM 702 C CA . PHE A 1 81 ? 1.035 -12.596 -3.866 1.00 91.88 81 PHE A CA 1
ATOM 703 C C . PHE A 1 81 ? 0.963 -13.214 -5.259 1.00 91.88 81 PHE A C 1
ATOM 705 O O . PHE A 1 81 ? 1.926 -13.820 -5.731 1.00 91.88 81 PHE A O 1
ATOM 712 N N . LYS A 1 82 ? -0.178 -13.041 -5.937 1.00 80.62 82 LYS A N 1
ATOM 713 C CA . LYS A 1 82 ? -0.365 -13.517 -7.312 1.00 80.62 82 LYS A CA 1
ATOM 714 C C . LYS A 1 82 ? 0.602 -12.795 -8.249 1.00 80.62 82 LYS A C 1
ATOM 716 O O . LYS A 1 82 ? 0.375 -11.651 -8.636 1.00 80.62 82 LYS A O 1
ATOM 721 N N . ILE A 1 83 ? 1.676 -13.474 -8.635 1.00 70.31 83 ILE A N 1
ATOM 722 C CA . ILE A 1 83 ? 2.569 -13.004 -9.693 1.00 70.31 83 ILE A CA 1
ATOM 723 C C . ILE A 1 83 ? 1.869 -13.313 -11.016 1.00 70.31 83 ILE A C 1
ATOM 725 O O . ILE A 1 83 ? 1.779 -14.476 -11.414 1.00 70.31 83 ILE A O 1
ATOM 729 N N . SER A 1 84 ? 1.348 -12.286 -11.690 1.00 57.53 84 SER A N 1
ATOM 730 C CA . SER A 1 84 ? 0.897 -12.434 -13.074 1.00 57.53 84 SER A CA 1
ATOM 731 C C . SER A 1 84 ? 2.080 -12.936 -13.899 1.00 57.53 84 SER A C 1
ATOM 733 O O . SER A 1 84 ? 3.114 -12.270 -13.956 1.00 57.53 84 SER A O 1
ATOM 735 N N . LYS A 1 85 ? 1.952 -14.113 -14.520 1.00 46.09 85 LYS A N 1
ATOM 736 C CA . LYS A 1 85 ? 2.864 -14.501 -15.598 1.00 46.09 85 LYS A CA 1
ATOM 737 C C . LYS A 1 85 ? 2.619 -13.503 -16.728 1.00 46.09 85 LYS A C 1
ATOM 739 O O . LYS A 1 85 ? 1.521 -13.484 -17.277 1.00 46.09 85 LYS A O 1
ATOM 744 N N . ALA A 1 86 ? 3.578 -12.607 -16.948 1.00 41.81 86 ALA A N 1
ATOM 745 C CA . ALA A 1 86 ? 3.655 -11.844 -18.188 1.00 41.81 86 ALA A CA 1
ATOM 746 C C . ALA A 1 86 ? 3.854 -12.804 -19.366 1.00 41.81 86 ALA A C 1
ATOM 748 O O . ALA A 1 86 ? 4.511 -13.853 -19.147 1.00 41.81 86 ALA A O 1
#

Foldseek 3Di:
DVQADPVRPHGDPVNVVVVVVVCCVVPPDPVCPVVVVLVVVLVVLLVDDDPDCVDPVNVVSVVVSVVSVVVSCVVVVPDDDDRPDD

Sequence (86 aa):
YRFYAKDMIHPNETAIEYIWEKFRLVWIKDSMDNHMKKVDEIQRGLQHRPFNPDSEAHKNFLTSLRRKITHIQKEYPFMDFKISKA

Mean predicted aligned error: 4.51 Å